Protein AF-0000000084984952 (afdb_homodimer)

InterPro domains:
  IPR001792 Acylphosphatase-like domain [PF00708] (7-88)
  IPR001792 Acylphosphatase-like domain [PS51160] (5-91)
  IPR017968 Acylphosphatase, conserved site [PS00150] (10-20)
  IPR017968 Acylphosphatase, conserved site [PS00151] (34-50)
  IPR020456 Acylphosphatase [PR00112] (5-20)
  IPR020456 Acylphosphatase [PR00112] (26-51)
  IPR020456 Acylphosphatase [PTHR47268] (5-87)
  IPR036046 Acylphosphatase-like domain superfamily [SSF54975] (3-90)

Foldseek 3Di:
DDKWKKKKKWDDLQPPQCNQVQLQVLCVVLVKAWEKEDDPVRIIIIMIMDDPVSVVSSVVSSCVDDPRDHTDDMDIDTDDDDDDRHYYYDD/DDKWKKKKKWDDLQPPQCNQVQLQVLCVVLVKAWEKEDDPVRIIIIMIMDDPVSVVSSVVSSCVDDPRDHTDDMDIDTDDDDDDRHYYYDD

Secondary structure (DSSP, 8-state):
---EEEEEEEEEE-SSSSHHHHHHHHHHHTT-EEEEEE-TTS-EEEEEEE-HHHHHHHHHHHHH--SS-EEEEEEEEEE-------EEE--/---EEEEEEEEEE-SSSSHHHHHHHHHHHTT-EEEEEE-TTS-EEEEEEE-HHHHHHHHHHHHH--SS-EEEEEEEEEE-------EEE--

Radius of gyration: 18.08 Å; Cα contacts (8 Å, |Δi|>4): 387; chains: 2; bounding box: 32×57×37 Å

pLDDT: mean 97.42, std 3.62, range [67.81, 98.94]

Organism: NCBI:txid537013

Solvent-accessible surface area (backbone atoms only — not comparable to full-atom values): 9787 Å² total; per-residue (Å²): 133,70,64,41,22,33,39,36,42,36,34,55,49,47,61,98,48,48,39,60,49,52,51,50,52,41,24,60,76,37,64,32,25,39,36,32,30,72,42,95,86,54,31,33,38,35,36,42,33,22,41,64,71,32,42,52,52,36,51,51,50,57,54,65,43,52,100,63,29,44,54,72,45,77,48,73,43,84,45,79,64,74,94,75,87,51,61,42,80,50,125,133,69,64,42,22,33,39,36,42,37,33,54,47,47,60,98,48,48,40,62,49,52,51,49,52,40,24,61,76,36,63,32,26,39,35,34,29,72,42,96,85,52,31,34,38,34,37,41,34,21,42,64,70,31,43,52,52,36,51,51,48,56,54,67,43,52,100,64,30,44,53,72,44,74,48,73,42,85,46,78,64,76,92,75,88,52,60,42,80,50,122

Sequence (182 aa):
MRLIRYSLRVTGRVQGVGFRWFAQQAASLYSVTGWVRNLGDGSVGLEVQGKPAQLDAFLKAIWQGSRFIQVDTLDREPLDPIEEREFRVLDMRLIRYSLRVTGRVQGVGFRWFAQQAASLYSVTGWVRNLGDGSVGLEVQGKPAQLDAFLKAIWQGSRFIQVDTLDREPLDPIEEREFRVLD

Nearest PDB structures (foldseek):
  2w4d-assembly1_B  TM=9.695E-01  e=3.570E-12  Pyrococcus horikoshii
  1v3z-assembly1_B  TM=9.694E-01  e=7.986E-12  Pyrococcus horikoshii
  3tnv-assembly1_A  TM=9.693E-01  e=5.589E-11  Pyrococcus horikoshii OT3
  4oj1-assembly1_A  TM=9.347E-01  e=5.115E-10  Saccharolobus solfataricus P2
  3trg-assembly1_A  TM=9.406E-01  e=4.183E-10  Coxiella burnetii RSA 493

Structure (mmCIF, N/CA/C/O backbone):
data_AF-0000000084984952-model_v1
#
loop_
_entity.id
_entity.type
_entity.pdbx_description
1 polymer Acylphosphatase
#
loop_
_atom_site.group_PDB
_atom_site.id
_atom_site.type_symbol
_atom_site.label_atom_id
_atom_site.label_alt_id
_atom_site.label_comp_id
_atom_site.label_asym_id
_atom_site.label_entity_id
_atom_site.label_seq_id
_atom_site.pdbx_PDB_ins_code
_atom_site.Cartn_x
_atom_site.Cartn_y
_atom_site.Cartn_z
_atom_site.occupancy
_atom_site.B_iso_or_equiv
_atom_site.auth_seq_id
_atom_site.auth_comp_id
_atom_site.auth_asym_id
_atom_site.auth_atom_id
_atom_site.pdbx_PDB_model_num
ATOM 1 N N . MET A 1 1 ? -5.855 -30.328 -0.846 1 68.06 1 MET A N 1
ATOM 2 C CA . MET A 1 1 ? -6.316 -29.578 -2.012 1 68.06 1 MET A CA 1
ATOM 3 C C . MET A 1 1 ? -5.137 -29.125 -2.867 1 68.06 1 MET A C 1
ATOM 5 O O . MET A 1 1 ? -4.055 -28.859 -2.346 1 68.06 1 MET A O 1
ATOM 9 N N . ARG A 1 2 ? -5.211 -29.266 -4.16 1 90.12 2 ARG A N 1
ATOM 10 C CA . ARG A 1 2 ? -4.098 -29.094 -5.09 1 90.12 2 ARG A CA 1
ATOM 11 C C . ARG A 1 2 ? -3.717 -27.625 -5.227 1 90.12 2 ARG A C 1
ATOM 13 O O . ARG A 1 2 ? -4.586 -26.75 -5.34 1 90.12 2 ARG A O 1
ATOM 20 N N . LEU A 1 3 ? -2.418 -27.422 -5.031 1 96.81 3 LEU A N 1
ATOM 21 C CA . LEU A 1 3 ? -1.904 -26.062 -5.25 1 96.81 3 LEU A CA 1
ATOM 22 C C . LEU A 1 3 ? -1.665 -25.812 -6.73 1 96.81 3 LEU A C 1
ATOM 24 O O . LEU A 1 3 ? -1.333 -26.734 -7.48 1 96.81 3 LEU A O 1
ATOM 28 N N . ILE A 1 4 ? -1.956 -24.578 -7.125 1 97.94 4 ILE A N 1
ATOM 29 C CA . ILE A 1 4 ? -1.579 -24.141 -8.461 1 97.94 4 ILE A CA 1
ATOM 30 C C . ILE A 1 4 ? -0.635 -22.953 -8.367 1 97.94 4 ILE A C 1
ATOM 32 O O . ILE A 1 4 ? -0.574 -22.281 -7.34 1 97.94 4 ILE A O 1
ATOM 36 N N . ARG A 1 5 ? 0.145 -22.828 -9.469 1 98.62 5 ARG A N 1
ATOM 37 C CA . ARG A 1 5 ? 1.139 -21.766 -9.508 1 98.62 5 ARG A CA 1
ATOM 38 C C . ARG A 1 5 ? 1.149 -21.078 -10.875 1 98.62 5 ARG A C 1
ATOM 40 O O . ARG A 1 5 ? 1.053 -21.734 -11.906 1 98.62 5 ARG A O 1
ATOM 47 N N . TYR A 1 6 ? 1.27 -19.75 -10.805 1 98.88 6 TYR A N 1
ATOM 48 C CA . TYR A 1 6 ? 1.374 -18.969 -12.039 1 98.88 6 TYR A CA 1
ATOM 49 C C . TYR A 1 6 ? 2.566 -18.016 -11.984 1 98.88 6 TYR A C 1
ATOM 51 O O . TYR A 1 6 ? 2.91 -17.5 -10.922 1 98.88 6 TYR A O 1
ATOM 59 N N . SER A 1 7 ? 3.164 -17.859 -13.094 1 98.94 7 SER A N 1
ATOM 60 C CA . SER A 1 7 ? 3.941 -16.656 -13.375 1 98.94 7 SER A CA 1
ATOM 61 C C . SER A 1 7 ? 3.074 -15.578 -14.016 1 98.94 7 SER A C 1
ATOM 63 O O . SER A 1 7 ? 2.307 -15.859 -14.945 1 98.94 7 SER A O 1
ATOM 65 N N . LEU A 1 8 ? 3.199 -14.414 -13.492 1 98.88 8 LEU A N 1
ATOM 66 C CA . LEU A 1 8 ? 2.373 -13.32 -13.992 1 98.88 8 LEU A CA 1
ATOM 67 C C . LEU A 1 8 ? 3.236 -12.156 -14.469 1 98.88 8 LEU A C 1
ATOM 69 O O . LEU A 1 8 ? 4.285 -11.875 -13.883 1 98.88 8 LEU A O 1
ATOM 73 N N . ARG A 1 9 ? 2.766 -11.484 -15.43 1 98.88 9 ARG A N 1
ATOM 74 C CA . ARG A 1 9 ? 3.242 -10.164 -15.844 1 98.88 9 ARG A CA 1
ATOM 75 C C . ARG A 1 9 ? 2.096 -9.164 -15.914 1 98.88 9 ARG A C 1
ATOM 77 O O . ARG A 1 9 ? 1.113 -9.383 -16.625 1 98.88 9 ARG A O 1
ATOM 84 N N . VAL A 1 10 ? 2.264 -8.141 -15.203 1 98.94 10 VAL A N 1
ATOM 85 C CA . VAL A 1 10 ? 1.201 -7.145 -15.078 1 98.94 10 VAL A CA 1
ATOM 86 C C . VAL A 1 10 ? 1.671 -5.809 -15.648 1 98.94 10 VAL A C 1
ATOM 88 O O . VAL A 1 10 ? 2.781 -5.359 -15.359 1 98.94 10 VAL A O 1
ATOM 91 N N . THR A 1 11 ? 0.838 -5.176 -16.484 1 98.88 11 THR A N 1
ATOM 92 C CA . THR A 1 11 ? 1.149 -3.863 -17.047 1 98.88 11 THR A CA 1
ATOM 93 C C . THR A 1 11 ? 0.034 -2.869 -16.734 1 98.88 11 THR A C 1
ATOM 95 O O . THR A 1 11 ? -1.071 -3.264 -16.359 1 98.88 11 THR A O 1
ATOM 98 N N . GLY A 1 12 ? 0.316 -1.557 -16.953 1 98.81 12 GLY A N 1
ATOM 99 C CA . GLY A 1 12 ? -0.562 -0.448 -16.609 1 98.81 12 GLY A CA 1
ATOM 100 C C . GLY A 1 12 ? 0.103 0.591 -15.734 1 98.81 12 GLY A C 1
ATOM 101 O O . GLY A 1 12 ? 1.301 0.85 -15.867 1 98.81 12 GLY A O 1
ATOM 102 N N . ARG A 1 13 ? -0.64 1.295 -14.93 1 98.44 13 ARG A N 1
ATOM 103 C CA . ARG A 1 13 ? -0.106 2.102 -13.836 1 98.44 13 ARG A CA 1
ATOM 104 C C . ARG A 1 13 ? 0.181 1.242 -12.609 1 98.44 13 ARG A C 1
ATOM 106 O O . ARG A 1 13 ? -0.659 1.13 -11.719 1 98.44 13 ARG A O 1
ATOM 113 N N . VAL A 1 14 ? 1.415 0.629 -12.656 1 98.62 14 VAL A N 1
ATOM 114 C CA . VAL A 1 14 ? 1.65 -0.429 -11.68 1 98.62 14 VAL A CA 1
ATOM 115 C C . VAL A 1 14 ? 3.006 -0.22 -11 1 98.62 14 VAL A C 1
ATOM 117 O O . VAL A 1 14 ? 3.393 -0.989 -10.117 1 98.62 14 VAL A O 1
ATOM 120 N N . GLN A 1 15 ? 3.818 0.689 -11.391 1 96.88 15 GLN A N 1
ATOM 121 C CA . GLN A 1 15 ? 5.027 1.069 -10.664 1 96.88 15 GLN A CA 1
ATOM 122 C C . GLN A 1 15 ? 4.906 2.482 -10.102 1 96.88 15 GLN A C 1
ATOM 124 O O . GLN A 1 15 ? 4.219 3.33 -10.68 1 96.88 15 GLN A O 1
ATOM 129 N N . GLY A 1 16 ? 5.605 2.684 -8.961 1 92.62 16 GLY A N 1
ATOM 130 C CA . GLY A 1 16 ? 5.559 3.998 -8.344 1 92.62 16 GLY A CA 1
ATOM 131 C C . GLY A 1 16 ? 4.219 4.312 -7.707 1 92.62 16 GLY A C 1
ATOM 132 O O . GLY A 1 16 ? 3.92 5.473 -7.414 1 92.62 16 GLY A O 1
ATOM 133 N N . VAL A 1 17 ? 3.393 3.238 -7.535 1 94.44 17 VAL A N 1
ATOM 134 C CA . VAL A 1 17 ? 2.041 3.498 -7.051 1 94.44 17 VAL A CA 1
ATOM 135 C C . VAL A 1 17 ? 1.699 2.523 -5.9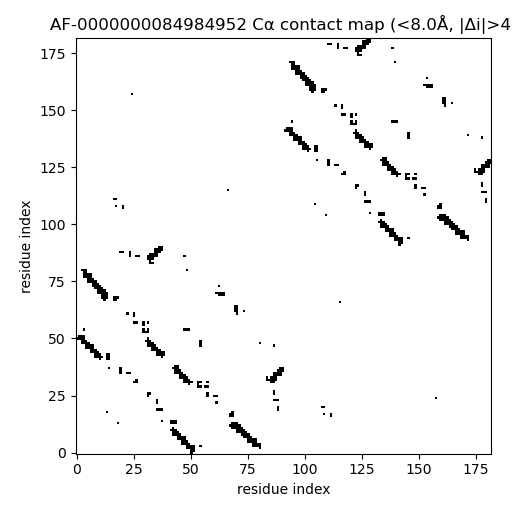26 1 94.44 17 VAL A C 1
ATOM 137 O O . VAL A 1 17 ? 0.525 2.311 -5.613 1 94.44 17 VAL A O 1
ATOM 140 N N . GLY A 1 18 ? 2.682 1.83 -5.352 1 95.06 18 GLY A N 1
ATOM 141 C CA . GLY A 1 18 ? 2.467 0.969 -4.199 1 95.06 18 GLY A CA 1
ATOM 142 C C . GLY A 1 18 ? 1.976 -0.417 -4.574 1 95.06 18 GLY A C 1
ATOM 143 O O . GLY A 1 18 ? 1.418 -1.131 -3.738 1 95.06 18 GLY A O 1
ATOM 144 N N . PHE A 1 19 ? 2.172 -0.884 -5.863 1 97.88 19 PHE A N 1
ATOM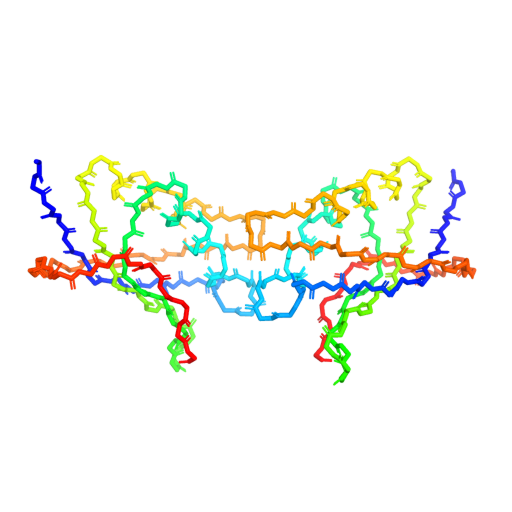 145 C CA . PHE A 1 19 ? 1.628 -2.145 -6.352 1 97.88 19 PHE A CA 1
ATOM 146 C C . PHE A 1 19 ? 2.18 -3.32 -5.555 1 97.88 19 PHE A C 1
ATOM 148 O O . PHE A 1 19 ? 1.444 -4.25 -5.223 1 97.88 19 PHE A O 1
ATOM 155 N N . ARG A 1 20 ? 3.461 -3.289 -5.289 1 97.94 20 ARG A N 1
ATOM 156 C CA . ARG A 1 20 ? 4.062 -4.438 -4.621 1 97.94 20 ARG A CA 1
ATOM 157 C C . ARG A 1 20 ? 3.461 -4.641 -3.232 1 97.94 20 ARG A C 1
ATOM 159 O O . ARG A 1 20 ? 3.238 -5.773 -2.805 1 97.94 20 ARG A O 1
ATOM 166 N N . TRP A 1 21 ? 3.172 -3.617 -2.566 1 96.12 21 TRP A N 1
ATOM 167 C CA . TRP A 1 21 ? 2.547 -3.725 -1.253 1 96.12 21 TRP A CA 1
ATOM 168 C C . TRP A 1 21 ? 1.072 -4.098 -1.381 1 96.12 21 TRP A C 1
ATOM 170 O O . TRP A 1 21 ? 0.549 -4.871 -0.578 1 96.12 21 TRP A O 1
ATOM 180 N N . PHE A 1 22 ? 0.463 -3.537 -2.395 1 96.69 22 PHE A N 1
ATOM 181 C CA . PHE A 1 22 ? -0.908 -3.928 -2.701 1 96.69 22 PHE A CA 1
ATOM 182 C C . PHE A 1 22 ? -1.001 -5.43 -2.939 1 96.69 22 PHE A C 1
ATOM 184 O O . PHE A 1 22 ? -1.883 -6.098 -2.395 1 96.69 22 PHE A O 1
ATOM 191 N N . ALA A 1 23 ? -0.076 -5.961 -3.707 1 98.62 23 ALA A N 1
ATOM 192 C CA . ALA A 1 23 ? -0.026 -7.391 -3.998 1 98.62 23 ALA A CA 1
ATOM 193 C C . ALA A 1 23 ? 0.25 -8.195 -2.732 1 98.62 23 ALA A C 1
ATOM 195 O O . ALA A 1 23 ? -0.335 -9.266 -2.527 1 98.62 23 ALA A O 1
ATOM 196 N N . GLN A 1 24 ? 1.126 -7.703 -1.934 1 97.81 24 GLN A N 1
ATOM 197 C CA . GLN A 1 24 ? 1.443 -8.391 -0.688 1 97.81 24 GLN A CA 1
ATOM 198 C C . GLN A 1 24 ? 0.226 -8.453 0.231 1 97.81 24 GLN A C 1
ATOM 200 O O . GLN A 1 24 ? -0.039 -9.492 0.847 1 97.81 24 GLN A O 1
ATOM 205 N N . GLN A 1 25 ? -0.454 -7.379 0.341 1 95.81 25 GLN A N 1
ATOM 206 C CA . GLN A 1 25 ? -1.665 -7.363 1.155 1 95.81 25 GLN A CA 1
ATOM 207 C C . GLN A 1 25 ? -2.691 -8.367 0.632 1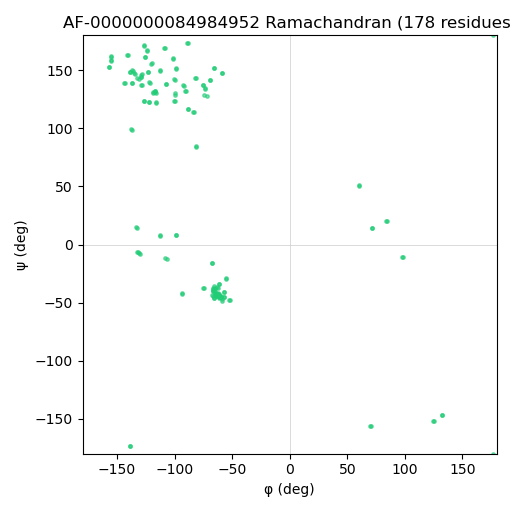 95.81 25 GLN A C 1
ATOM 209 O O . GLN A 1 25 ? -3.287 -9.117 1.408 1 95.81 25 GLN A O 1
ATOM 214 N N . ALA A 1 26 ? -2.891 -8.398 -0.653 1 97.94 26 ALA A N 1
ATOM 215 C CA . ALA A 1 26 ? -3.812 -9.352 -1.263 1 97.94 26 ALA A CA 1
ATOM 216 C C . ALA A 1 26 ? -3.365 -10.789 -1.007 1 97.94 26 ALA A C 1
ATOM 218 O O . ALA A 1 26 ? -4.188 -11.656 -0.706 1 97.94 26 ALA A O 1
ATOM 219 N N . ALA A 1 27 ? -2.088 -10.992 -1.198 1 98.69 27 ALA A N 1
ATOM 220 C CA . ALA A 1 27 ? -1.547 -12.328 -0.963 1 98.69 27 ALA A CA 1
ATOM 221 C C . ALA A 1 27 ? -1.835 -12.797 0.461 1 98.69 27 ALA A C 1
ATOM 223 O O . ALA A 1 27 ? -2.162 -13.969 0.685 1 98.69 27 ALA A O 1
ATOM 224 N N . SER A 1 28 ? -1.69 -11.891 1.34 1 97.69 28 SER A N 1
ATOM 225 C CA . SER A 1 28 ? -1.979 -12.211 2.734 1 97.69 28 SER A CA 1
ATOM 226 C C . SER A 1 28 ? -3.461 -12.508 2.938 1 97.69 28 SER A C 1
ATOM 228 O O . SER A 1 28 ? -3.818 -13.492 3.594 1 97.69 28 SER A O 1
ATOM 230 N N . LEU A 1 29 ? -4.277 -11.727 2.414 1 97.06 29 LEU A N 1
ATOM 231 C CA . LEU A 1 29 ? -5.723 -11.852 2.568 1 97.06 29 LEU A CA 1
ATOM 232 C C . LEU A 1 29 ? -6.215 -13.18 2.006 1 97.06 29 LEU A C 1
ATOM 234 O O . LEU A 1 29 ? -7.105 -13.812 2.578 1 97.06 29 LEU A O 1
ATOM 238 N N . TYR A 1 30 ? -5.57 -13.633 0.967 1 98.19 30 TYR A N 1
ATOM 239 C CA . TYR A 1 30 ? -6.113 -14.789 0.259 1 98.19 30 TYR A CA 1
ATOM 240 C C . TYR A 1 30 ? -5.211 -16 0.428 1 98.19 30 TYR A C 1
ATOM 242 O O . TYR A 1 30 ? -5.383 -17.016 -0.264 1 98.19 30 TYR A O 1
ATOM 250 N N . SER A 1 31 ? -4.234 -15.898 1.264 1 98 31 SER A N 1
ATOM 251 C CA . SER A 1 31 ? -3.342 -17 1.596 1 98 31 SER A CA 1
ATOM 252 C C . SER A 1 31 ? -2.615 -17.516 0.359 1 98 31 SER A C 1
ATOM 254 O O . SER A 1 31 ? -2.578 -18.734 0.112 1 98 31 SER A O 1
ATOM 256 N N . VAL A 1 32 ? -2.035 -16.641 -0.357 1 98.62 32 VAL A N 1
ATOM 257 C CA . VAL A 1 32 ? -1.248 -16.906 -1.556 1 98.62 32 VAL A CA 1
ATOM 258 C C . VAL A 1 32 ? 0.236 -16.703 -1.255 1 98.62 32 VAL A C 1
ATOM 260 O O . VAL A 1 32 ? 0.613 -15.758 -0.56 1 98.62 32 VAL A O 1
ATOM 263 N N . THR A 1 33 ? 1.075 -17.625 -1.773 1 98.88 33 THR A N 1
ATOM 264 C CA . THR A 1 33 ? 2.52 -17.516 -1.613 1 98.88 33 THR A CA 1
ATOM 265 C C . THR A 1 33 ? 3.184 -17.141 -2.939 1 98.88 33 THR A C 1
ATOM 267 O O . THR A 1 33 ? 2.533 -17.156 -3.986 1 98.88 33 THR A O 1
ATOM 270 N N . GLY A 1 34 ? 4.441 -16.781 -2.953 1 98.88 34 GLY A N 1
ATOM 271 C CA . GLY A 1 34 ? 5.164 -16.391 -4.152 1 98.88 34 GLY A CA 1
ATOM 272 C C . GLY A 1 34 ? 5.945 -15.102 -3.977 1 98.88 34 GLY A C 1
ATOM 273 O O . GLY A 1 34 ? 6.531 -14.867 -2.916 1 98.88 34 GLY A O 1
ATOM 274 N N . TRP A 1 35 ? 6.07 -14.312 -4.996 1 98.88 35 TRP A N 1
ATOM 275 C CA . TRP A 1 35 ? 6.812 -13.062 -4.891 1 98.88 35 TRP A CA 1
ATOM 276 C C . TRP A 1 35 ? 6.34 -12.062 -5.938 1 98.88 35 TRP A C 1
ATOM 278 O O . TRP A 1 35 ? 5.664 -12.43 -6.902 1 98.88 35 TRP A O 1
ATOM 288 N N . VAL A 1 36 ? 6.605 -10.828 -5.68 1 98.88 36 VAL A N 1
ATOM 289 C CA . VAL A 1 36 ? 6.332 -9.719 -6.594 1 98.88 36 VAL A CA 1
ATOM 290 C C . VAL A 1 36 ? 7.586 -8.867 -6.758 1 98.88 36 VAL A C 1
ATOM 292 O O . VAL A 1 36 ? 8.344 -8.672 -5.801 1 98.88 36 VAL A O 1
ATOM 295 N N . ARG A 1 37 ? 7.789 -8.305 -7.941 1 98.62 37 ARG A N 1
ATOM 296 C CA . ARG A 1 37 ? 8.914 -7.406 -8.172 1 98.62 37 ARG A CA 1
ATOM 297 C C . ARG A 1 37 ? 8.648 -6.484 -9.352 1 98.62 37 ARG A C 1
ATOM 299 O O . ARG A 1 37 ? 7.906 -6.844 -10.273 1 98.62 37 ARG A O 1
ATOM 306 N N . ASN A 1 38 ? 9.289 -5.281 -9.32 1 98.25 38 ASN A N 1
ATOM 307 C CA . ASN A 1 38 ? 9.297 -4.41 -10.492 1 98.25 38 ASN A CA 1
ATOM 308 C C . ASN A 1 38 ? 10.258 -4.93 -11.57 1 98.25 38 ASN A C 1
ATOM 310 O O . ASN A 1 38 ? 11.359 -5.387 -11.258 1 98.25 38 ASN A O 1
ATOM 314 N N . LEU A 1 39 ? 9.758 -4.852 -12.781 1 98.12 39 LEU A N 1
ATOM 315 C CA . LEU A 1 39 ? 10.625 -5.211 -13.891 1 98.12 39 LEU A CA 1
ATOM 316 C C . LEU A 1 39 ? 11.164 -3.963 -14.586 1 98.12 39 LEU A C 1
ATOM 318 O O . LEU A 1 39 ? 10.586 -2.883 -14.469 1 98.12 39 LEU A O 1
ATOM 322 N N . GLY A 1 40 ? 12.18 -4.07 -15.297 1 97 40 GLY A N 1
ATOM 323 C CA . GLY A 1 40 ? 12.883 -2.949 -15.898 1 97 40 GLY A CA 1
ATOM 324 C C . GLY A 1 40 ? 12.086 -2.246 -16.969 1 97 40 GLY A C 1
ATOM 325 O O . GLY A 1 40 ? 12.375 -1.099 -17.328 1 97 40 GLY A O 1
ATOM 326 N N . ASP A 1 41 ? 11.062 -2.865 -17.453 1 97.81 41 ASP A N 1
ATOM 327 C CA . ASP A 1 41 ? 10.312 -2.316 -18.578 1 97.81 41 ASP A CA 1
ATOM 328 C C . ASP A 1 41 ? 9.055 -1.588 -18.094 1 97.81 41 ASP A C 1
ATOM 330 O O . ASP A 1 41 ? 8.172 -1.275 -18.891 1 97.81 41 ASP A O 1
ATOM 334 N N . GLY A 1 42 ? 8.875 -1.401 -16.812 1 98.06 42 GLY A N 1
ATOM 335 C CA . GLY A 1 42 ? 7.734 -0.685 -16.281 1 98.06 42 GLY A CA 1
ATOM 336 C C . GLY A 1 42 ? 6.621 -1.604 -15.805 1 98.06 42 GLY A C 1
ATOM 337 O O . GLY A 1 42 ? 5.66 -1.153 -15.18 1 98.06 42 GLY A O 1
ATOM 338 N N . SER A 1 43 ? 6.777 -2.855 -16.141 1 98.69 43 SER A N 1
ATOM 339 C CA . SER A 1 43 ? 5.789 -3.828 -15.688 1 98.69 43 SER A CA 1
ATOM 340 C C . SER A 1 43 ? 6.16 -4.402 -14.32 1 98.69 43 SER A C 1
ATOM 342 O O . SER A 1 43 ? 7.195 -4.043 -13.758 1 98.69 43 SER A O 1
ATOM 344 N N . VAL A 1 44 ? 5.262 -5.188 -13.781 1 98.88 44 VAL A N 1
ATOM 345 C CA . VAL A 1 44 ? 5.484 -5.895 -12.523 1 98.88 44 VAL A CA 1
ATOM 346 C C . VAL A 1 44 ? 5.398 -7.398 -12.758 1 98.88 44 VAL A C 1
ATOM 348 O O . VAL A 1 44 ? 4.523 -7.875 -13.484 1 98.88 44 VAL A O 1
ATOM 351 N N . GLY A 1 45 ? 6.375 -8.109 -12.266 1 98.94 45 GLY A N 1
ATOM 352 C CA . GLY A 1 45 ? 6.367 -9.562 -12.305 1 98.94 45 GLY A CA 1
ATOM 353 C C . GLY A 1 45 ? 5.961 -10.195 -10.984 1 98.94 45 GLY A C 1
ATOM 354 O O . GLY A 1 45 ? 6.332 -9.695 -9.914 1 98.94 45 GLY A O 1
ATOM 355 N N . LEU A 1 46 ? 5.215 -11.289 -11.102 1 98.94 46 LEU A N 1
ATOM 356 C CA . LEU A 1 46 ? 4.855 -12.07 -9.922 1 98.94 46 LEU A CA 1
ATOM 357 C C . LEU A 1 46 ? 5 -13.562 -10.195 1 98.94 46 LEU A C 1
ATOM 359 O O . LEU A 1 46 ? 4.824 -14.016 -11.328 1 98.94 46 LEU A O 1
ATOM 363 N N . GLU A 1 47 ? 5.297 -14.312 -9.219 1 98.94 47 GLU A N 1
ATOM 364 C CA . GLU A 1 47 ? 4.938 -15.727 -9.094 1 98.94 47 GLU A CA 1
ATOM 365 C C . GLU A 1 47 ? 4.031 -15.961 -7.891 1 98.94 47 GLU A C 1
ATOM 367 O O . GLU A 1 47 ? 4.316 -15.484 -6.789 1 98.94 47 GLU A O 1
ATOM 372 N N . VAL A 1 48 ? 2.953 -16.688 -8.18 1 98.94 48 VAL A N 1
ATOM 373 C CA . VAL A 1 48 ? 1.964 -16.844 -7.117 1 98.94 48 VAL A CA 1
ATOM 374 C C . VAL A 1 48 ? 1.509 -18.312 -7.051 1 98.94 48 VAL A C 1
ATOM 376 O O . VAL A 1 48 ? 1.408 -18.984 -8.078 1 98.94 48 VAL A O 1
ATOM 379 N N . GLN A 1 49 ? 1.216 -18.719 -5.883 1 98.94 49 GLN A N 1
ATOM 380 C CA . GLN A 1 49 ? 0.827 -20.094 -5.617 1 98.94 49 GLN A CA 1
ATOM 381 C C . GLN A 1 49 ? -0.245 -20.172 -4.535 1 98.94 49 GLN A C 1
ATOM 383 O O . GLN A 1 49 ? -0.179 -19.453 -3.541 1 98.94 49 GLN A O 1
ATOM 388 N N . GLY A 1 50 ? -1.248 -21.047 -4.707 1 98.56 50 GLY A N 1
ATOM 389 C CA . GLY A 1 50 ? -2.311 -21.25 -3.736 1 98.56 50 GLY A CA 1
ATOM 390 C C . GLY A 1 50 ? -3.369 -22.234 -4.215 1 98.56 50 GLY A C 1
ATOM 391 O O . GLY A 1 50 ? -3.234 -22.828 -5.285 1 98.56 50 GLY A O 1
ATOM 392 N N . LYS A 1 51 ? -4.309 -22.422 -3.369 1 98.25 51 LYS A N 1
ATOM 393 C CA . LYS A 1 51 ? -5.469 -23.188 -3.797 1 98.25 51 LYS A CA 1
ATOM 394 C C . LYS A 1 51 ? -6.242 -22.453 -4.891 1 98.25 51 LYS A C 1
ATOM 396 O O . LYS A 1 51 ? -6.219 -21.234 -4.961 1 98.25 51 LYS A O 1
ATOM 401 N N . PRO A 1 52 ? -6.902 -23.156 -5.723 1 97.81 52 PRO A N 1
ATOM 402 C CA . PRO A 1 52 ? -7.559 -22.547 -6.883 1 97.81 52 PRO A CA 1
ATOM 403 C C . PRO A 1 52 ? -8.461 -21.375 -6.508 1 97.81 52 PRO A C 1
ATOM 405 O O . PRO A 1 52 ? -8.367 -20.297 -7.105 1 97.81 52 PRO A O 1
ATOM 408 N N . ALA A 1 53 ? -9.281 -21.5 -5.559 1 98 53 ALA A N 1
ATOM 409 C CA . ALA A 1 53 ? -10.219 -20.453 -5.176 1 98 53 ALA A CA 1
ATOM 410 C C . ALA A 1 53 ? -9.484 -19.234 -4.621 1 98 53 ALA A C 1
ATOM 412 O O . ALA A 1 53 ? -9.891 -18.094 -4.863 1 98 53 ALA A O 1
ATOM 413 N N . GLN A 1 54 ? -8.453 -19.5 -3.861 1 98.12 54 GLN A N 1
ATOM 414 C CA . GLN A 1 54 ? -7.652 -18.438 -3.268 1 98.12 54 GLN A CA 1
ATOM 415 C C . GLN A 1 54 ? -6.906 -17.641 -4.34 1 98.12 54 GLN A C 1
ATOM 417 O O . GLN A 1 54 ? -6.867 -16.406 -4.297 1 98.12 54 GLN A O 1
ATOM 422 N N . LEU A 1 55 ? -6.348 -18.375 -5.242 1 98.25 55 LEU A N 1
ATOM 423 C CA . LEU A 1 55 ? -5.613 -17.734 -6.32 1 98.25 55 LEU A CA 1
ATOM 424 C C . LEU A 1 55 ? -6.555 -16.938 -7.215 1 98.25 55 LEU A C 1
ATOM 426 O O . LEU A 1 55 ? -6.203 -15.844 -7.676 1 98.25 55 LEU A O 1
ATOM 430 N N . ASP A 1 56 ? -7.699 -17.5 -7.461 1 98.06 56 ASP A N 1
ATOM 431 C CA . ASP A 1 56 ? -8.688 -16.766 -8.25 1 98.06 56 ASP A CA 1
ATOM 432 C C . ASP A 1 56 ? -9.07 -15.453 -7.578 1 98.06 56 ASP A C 1
ATOM 434 O O . ASP A 1 56 ? -9.172 -14.422 -8.242 1 98.06 56 ASP A O 1
ATOM 438 N N . ALA A 1 57 ? -9.297 -15.477 -6.336 1 98.75 57 ALA A N 1
ATOM 439 C CA . ALA A 1 57 ? -9.641 -14.266 -5.586 1 98.75 57 ALA A CA 1
ATOM 440 C C . ALA A 1 57 ? -8.492 -13.258 -5.625 1 98.75 57 ALA A C 1
ATOM 442 O O . ALA A 1 57 ? -8.719 -12.055 -5.789 1 98.75 57 ALA A O 1
ATOM 443 N N . PHE A 1 58 ? -7.266 -13.773 -5.465 1 98.88 58 PHE A N 1
ATOM 444 C CA . PHE A 1 58 ? -6.078 -12.93 -5.543 1 98.88 58 PHE A CA 1
ATOM 445 C C . PHE A 1 58 ? -5.996 -12.242 -6.898 1 98.88 58 PHE A C 1
ATOM 447 O O . PHE A 1 58 ? -5.809 -11.023 -6.969 1 98.88 58 PHE A O 1
ATOM 454 N N . LEU A 1 59 ? -6.188 -12.984 -7.941 1 98.81 59 LEU A N 1
ATOM 455 C CA . LEU A 1 59 ? -6.059 -12.461 -9.297 1 98.81 59 LEU A CA 1
ATOM 456 C C . LEU A 1 59 ? -7.148 -11.43 -9.586 1 98.81 59 LEU A C 1
ATOM 458 O O . LEU A 1 59 ? -6.898 -10.438 -10.266 1 98.81 59 LEU A O 1
ATOM 462 N N . LYS A 1 60 ? -8.32 -11.68 -9.086 1 98.81 60 LYS A N 1
ATOM 463 C CA . LYS A 1 60 ? -9.406 -10.719 -9.242 1 98.81 60 LYS A CA 1
ATOM 464 C C . LYS A 1 60 ? -9.086 -9.398 -8.547 1 98.81 60 LYS A C 1
ATOM 466 O O . LYS A 1 60 ? -9.328 -8.32 -9.102 1 98.81 60 LYS A O 1
ATOM 471 N N . ALA A 1 61 ? -8.562 -9.492 -7.367 1 98.69 61 ALA A N 1
ATOM 472 C CA . ALA A 1 61 ? -8.18 -8.297 -6.621 1 98.69 61 ALA A CA 1
ATOM 473 C C . ALA A 1 61 ? -7.105 -7.504 -7.363 1 98.69 61 ALA A C 1
ATOM 475 O O . ALA A 1 61 ? -7.188 -6.277 -7.469 1 98.69 61 ALA A O 1
ATOM 476 N N . ILE A 1 62 ? -6.094 -8.227 -7.879 1 98.88 62 ILE A N 1
ATOM 477 C CA . ILE A 1 62 ? -5.004 -7.59 -8.609 1 98.88 62 ILE A CA 1
ATOM 478 C C . ILE A 1 62 ? -5.555 -6.902 -9.859 1 98.88 62 ILE A C 1
ATOM 480 O O . ILE A 1 62 ? -5.184 -5.766 -10.164 1 98.88 62 ILE A O 1
ATOM 484 N N . TRP A 1 63 ? -6.453 -7.551 -10.531 1 98.81 63 TRP A N 1
ATOM 485 C CA . TRP A 1 63 ? -7.043 -7 -11.75 1 98.81 63 TRP A CA 1
ATOM 486 C C . TRP A 1 63 ? -7.852 -5.746 -11.438 1 98.81 63 TRP A C 1
ATOM 488 O O . TRP A 1 63 ? -7.785 -4.762 -12.18 1 98.81 63 TRP A O 1
ATOM 498 N N . GLN A 1 64 ? -8.578 -5.785 -10.406 1 98.31 64 GLN A N 1
ATOM 499 C CA . GLN A 1 64 ? -9.414 -4.652 -10.031 1 98.31 64 GLN A CA 1
ATOM 500 C C . GLN A 1 64 ? -8.57 -3.441 -9.648 1 98.31 64 GLN A C 1
ATOM 502 O O . GLN A 1 64 ? -8.961 -2.301 -9.891 1 98.31 64 GLN A O 1
ATOM 507 N N . GLY A 1 65 ? -7.434 -3.758 -9 1 97.81 65 GLY A N 1
ATOM 508 C CA . GLY A 1 65 ? -6.551 -2.676 -8.594 1 97.81 65 GLY A CA 1
ATOM 509 C C . GLY A 1 65 ? -7.121 -1.827 -7.473 1 97.81 65 GLY A C 1
ATOM 510 O O . GLY A 1 65 ? -7.836 -2.334 -6.605 1 97.81 65 GLY A O 1
ATOM 511 N N . SER A 1 66 ? -6.637 -0.571 -7.387 1 95.06 66 SER A N 1
ATOM 512 C CA . SER A 1 66 ? -7.074 0.435 -6.426 1 95.06 66 SER A CA 1
ATOM 513 C C . SER A 1 66 ? -7.191 1.809 -7.078 1 95.06 66 SER A C 1
ATOM 515 O O . SER A 1 66 ? -7.105 1.932 -8.297 1 95.06 66 SER A O 1
ATOM 517 N N . ARG A 1 67 ? -7.453 2.793 -6.223 1 92.69 67 ARG A N 1
ATOM 518 C CA . ARG A 1 67 ? -7.531 4.168 -6.703 1 92.69 67 ARG A CA 1
ATOM 519 C C . ARG A 1 67 ? -6.254 4.562 -7.441 1 92.69 67 ARG A C 1
ATOM 521 O O . ARG A 1 67 ? -6.301 5.324 -8.406 1 92.69 67 ARG A O 1
ATOM 528 N N . PHE A 1 68 ? -5.18 3.975 -7.07 1 94.81 68 PHE A N 1
ATOM 529 C CA . PHE A 1 68 ? -3.881 4.402 -7.578 1 94.81 68 PHE A CA 1
ATOM 530 C C . PHE A 1 68 ? -3.32 3.379 -8.555 1 94.81 68 PHE A C 1
ATOM 532 O O . PHE A 1 68 ? -2.33 3.648 -9.242 1 94.81 68 PHE A O 1
ATOM 539 N N . ILE A 1 69 ? -3.891 2.25 -8.625 1 97.62 69 ILE A N 1
ATOM 540 C CA . ILE A 1 69 ? -3.381 1.134 -9.414 1 97.62 69 ILE A CA 1
ATOM 541 C C . ILE A 1 69 ? -4.375 0.785 -10.516 1 97.62 69 ILE A C 1
ATOM 543 O O . ILE A 1 69 ? -5.543 0.499 -10.242 1 97.62 69 ILE A O 1
ATOM 547 N N . GLN A 1 70 ? -3.928 0.833 -11.727 1 98.62 70 GLN A N 1
ATOM 548 C CA . GLN A 1 70 ? -4.703 0.422 -12.898 1 98.62 70 GLN A CA 1
ATOM 549 C C . GLN A 1 70 ? -3.979 -0.67 -13.68 1 98.62 70 GLN A C 1
ATOM 551 O O . GLN A 1 70 ? -2.85 -0.474 -14.133 1 98.62 70 GLN A O 1
ATOM 556 N N . VAL A 1 71 ? -4.637 -1.811 -13.867 1 98.88 71 VAL A N 1
ATOM 557 C CA . VAL A 1 71 ? -4.062 -2.926 -14.609 1 98.88 71 VAL A CA 1
ATOM 558 C C . VAL A 1 71 ? -4.625 -2.941 -16.031 1 98.88 71 VAL A C 1
ATOM 560 O O . VAL A 1 71 ? -5.844 -2.988 -16.219 1 98.88 71 VAL A O 1
ATOM 563 N N . ASP A 1 72 ? -3.742 -2.889 -16.906 1 98.88 72 ASP A N 1
ATOM 564 C CA . ASP A 1 72 ? -4.145 -2.947 -18.297 1 98.88 72 ASP A CA 1
ATOM 565 C C . ASP A 1 72 ? -4.094 -4.379 -18.828 1 98.88 72 ASP A C 1
ATOM 567 O O . ASP A 1 72 ? -4.93 -4.777 -19.641 1 98.88 72 ASP A O 1
ATOM 571 N N . THR A 1 73 ? -3.045 -5.066 -18.453 1 98.81 73 THR A N 1
ATOM 572 C CA . THR A 1 73 ? -2.93 -6.469 -18.844 1 98.81 73 THR A CA 1
ATOM 573 C C . THR A 1 73 ? -2.406 -7.312 -17.688 1 98.81 73 THR A C 1
ATOM 575 O O . THR A 1 73 ? -1.654 -6.82 -16.844 1 98.81 73 THR A O 1
ATOM 578 N N . LEU A 1 74 ? -2.832 -8.492 -17.672 1 98.81 74 LEU A N 1
ATOM 579 C CA . LEU A 1 74 ? -2.357 -9.531 -16.766 1 98.81 74 LEU A CA 1
ATOM 580 C C . LEU A 1 74 ? -2.176 -10.852 -17.5 1 98.81 74 LEU A C 1
ATOM 582 O O . LEU A 1 74 ? -3.139 -11.594 -17.703 1 98.81 74 LEU A O 1
ATOM 586 N N . ASP A 1 75 ? -0.953 -11.109 -17.844 1 98.62 75 ASP A N 1
ATOM 587 C CA . ASP A 1 75 ? -0.615 -12.367 -18.5 1 98.62 75 ASP A CA 1
ATOM 588 C C . ASP A 1 75 ? -0.194 -13.422 -17.484 1 98.62 75 ASP A C 1
ATOM 590 O O . ASP A 1 75 ? 0.54 -13.125 -16.547 1 98.62 75 ASP A O 1
ATOM 594 N N . ARG A 1 76 ? -0.693 -14.617 -17.703 1 98.25 76 ARG A N 1
ATOM 595 C CA . ARG A 1 76 ? -0.327 -15.664 -16.75 1 98.25 76 ARG A CA 1
ATOM 596 C C . ARG A 1 76 ? 0.116 -16.922 -17.484 1 98.25 76 ARG A C 1
ATOM 598 O O . ARG A 1 76 ? -0.417 -17.266 -18.547 1 98.25 76 ARG A O 1
ATOM 605 N N . GLU A 1 77 ? 1.061 -17.594 -16.969 1 98.62 77 GLU A N 1
ATOM 606 C CA . GLU A 1 77 ? 1.544 -18.891 -17.406 1 98.62 77 GLU A CA 1
ATOM 607 C C . GLU A 1 77 ? 1.616 -19.875 -16.25 1 98.62 77 GLU A C 1
ATOM 609 O O . GLU A 1 77 ? 2.139 -19.547 -15.18 1 98.62 77 GLU A O 1
ATOM 614 N N . PRO A 1 78 ? 1.156 -21.125 -16.531 1 98.38 78 PRO A N 1
ATOM 615 C CA . PRO A 1 78 ? 1.232 -22.125 -15.453 1 98.38 78 PRO A CA 1
ATOM 616 C C . PRO A 1 78 ? 2.666 -22.531 -15.133 1 98.38 78 PRO A C 1
ATOM 618 O O . PRO A 1 78 ? 3.504 -22.625 -16.031 1 98.38 78 PRO A O 1
ATOM 621 N N . LEU A 1 79 ? 2.887 -22.703 -13.844 1 98.62 79 LEU A N 1
ATOM 622 C CA . LEU A 1 79 ? 4.113 -23.281 -13.32 1 98.62 79 LEU A CA 1
ATOM 623 C C . LEU A 1 79 ? 3.807 -24.469 -12.414 1 98.62 79 LEU A C 1
ATOM 625 O O . LEU A 1 79 ? 2.682 -24.609 -11.938 1 98.62 79 LEU A O 1
ATOM 629 N N . ASP A 1 80 ? 4.777 -25.297 -12.18 1 98.06 80 ASP A N 1
ATOM 630 C CA . ASP A 1 80 ? 4.633 -26.344 -11.172 1 98.06 80 ASP A CA 1
ATOM 631 C C . ASP A 1 80 ? 4.707 -25.75 -9.758 1 98.06 80 ASP A C 1
ATOM 633 O O . ASP A 1 80 ? 5.59 -24.953 -9.461 1 98.06 80 ASP A O 1
ATOM 637 N N . PRO A 1 81 ? 3.789 -26.203 -8.953 1 98.25 81 PRO A N 1
ATOM 638 C CA . PRO A 1 81 ? 3.889 -25.766 -7.566 1 98.25 81 PRO A CA 1
ATOM 639 C C . PRO A 1 81 ? 5.207 -26.156 -6.906 1 98.25 81 PRO A C 1
ATOM 641 O O . PRO A 1 81 ? 5.809 -27.172 -7.285 1 98.25 81 PRO A O 1
ATOM 644 N N . ILE A 1 82 ? 5.645 -25.312 -6.012 1 98.38 82 ILE A N 1
ATOM 645 C CA . ILE A 1 82 ? 6.859 -25.578 -5.25 1 98.38 82 ILE A CA 1
ATOM 646 C C . ILE A 1 82 ? 6.562 -25.469 -3.754 1 98.38 82 ILE A C 1
ATOM 648 O O . ILE A 1 82 ? 5.48 -25.031 -3.359 1 98.38 82 ILE A O 1
ATOM 652 N N . GLU A 1 83 ? 7.535 -25.875 -2.984 1 97.25 83 GLU A N 1
ATOM 653 C CA . GLU A 1 83 ? 7.414 -25.703 -1.542 1 97.25 83 GLU A CA 1
ATOM 654 C C . GLU A 1 83 ? 7.832 -24.297 -1.127 1 97.25 83 GLU A C 1
ATOM 656 O O . GLU A 1 83 ? 8.992 -23.906 -1.308 1 97.25 83 GLU A O 1
ATOM 661 N N . GLU A 1 84 ? 6.941 -23.578 -0.663 1 97.56 84 GLU A N 1
ATOM 662 C CA . GLU A 1 84 ? 7.168 -22.25 -0.114 1 97.56 84 GLU A CA 1
ATOM 663 C C . GLU A 1 84 ? 6.078 -21.875 0.884 1 97.56 84 GLU A C 1
ATOM 665 O O . GLU A 1 84 ? 5 -22.469 0.89 1 97.56 84 GLU A O 1
ATOM 670 N N . ARG A 1 85 ? 6.359 -20.891 1.686 1 96.19 85 ARG A N 1
ATOM 671 C CA . ARG A 1 85 ? 5.449 -20.672 2.807 1 96.19 85 ARG A CA 1
ATOM 672 C C . ARG A 1 85 ? 5.047 -19.203 2.898 1 96.19 85 ARG A C 1
ATOM 674 O O . ARG A 1 85 ? 4.184 -18.844 3.699 1 96.19 85 ARG A O 1
ATOM 681 N N . GLU A 1 86 ? 5.684 -18.312 2.059 1 97.75 86 GLU A N 1
ATOM 682 C CA . GLU A 1 86 ? 5.418 -16.891 2.234 1 97.75 86 GLU A CA 1
ATOM 683 C C . GLU A 1 86 ? 5.324 -16.188 0.89 1 97.75 86 GLU A C 1
ATOM 685 O O . GLU A 1 86 ? 5.637 -16.766 -0.151 1 97.75 86 GLU A O 1
ATOM 690 N N . PHE A 1 87 ? 4.777 -15.047 0.854 1 98.56 87 PHE A N 1
ATOM 691 C CA . PHE A 1 87 ? 4.836 -14.094 -0.244 1 98.56 87 PHE A CA 1
ATOM 692 C C . PHE A 1 87 ? 5.883 -13.016 0.027 1 98.56 87 PHE A C 1
ATOM 694 O O . PHE A 1 87 ? 5.895 -12.414 1.102 1 98.56 87 PHE A O 1
ATOM 701 N N . ARG A 1 88 ? 6.723 -12.789 -0.917 1 97.75 88 ARG A N 1
ATOM 702 C CA . ARG A 1 88 ? 7.828 -11.875 -0.679 1 97.75 88 ARG A CA 1
ATOM 703 C C . ARG A 1 88 ? 7.812 -10.727 -1.686 1 97.75 88 ARG A C 1
ATOM 705 O O . ARG A 1 88 ? 7.488 -10.922 -2.857 1 97.75 88 ARG A O 1
ATOM 712 N N . VAL A 1 89 ? 8.109 -9.492 -1.196 1 97.44 89 VAL A N 1
ATOM 713 C CA . VAL A 1 89 ? 8.398 -8.367 -2.072 1 97.44 89 VAL A CA 1
ATOM 714 C C . VAL A 1 89 ? 9.883 -8.328 -2.396 1 97.44 89 VAL A C 1
ATOM 716 O O . VAL A 1 89 ? 10.719 -8.156 -1.501 1 97.44 89 VAL A O 1
ATOM 719 N N . LEU A 1 90 ? 10.219 -8.492 -3.645 1 96.19 90 LEU A N 1
ATOM 720 C CA . LEU A 1 90 ? 11.617 -8.516 -4.062 1 96.19 90 LEU A CA 1
ATOM 721 C C . LEU A 1 90 ? 12.039 -7.164 -4.625 1 96.19 90 LEU A C 1
ATOM 723 O O . LEU A 1 90 ? 11.211 -6.41 -5.129 1 96.19 90 LEU A O 1
ATOM 727 N N . ASP A 1 91 ? 13.305 -6.738 -4.555 1 87.44 91 ASP A N 1
ATOM 728 C CA . ASP A 1 91 ? 13.859 -5.484 -5.059 1 87.44 91 ASP A CA 1
ATOM 729 C C . ASP A 1 91 ? 13.977 -5.508 -6.582 1 87.44 91 ASP A C 1
ATOM 731 O O . ASP A 1 91 ? 14.133 -6.574 -7.18 1 87.44 91 ASP A O 1
ATOM 735 N N . MET B 1 1 ? -15.195 25.969 6.516 1 67.81 1 MET B N 1
ATOM 736 C CA . MET B 1 1 ? -14.727 25.203 7.672 1 67.81 1 MET B CA 1
ATOM 737 C C . MET B 1 1 ? -13.211 25.297 7.801 1 67.81 1 MET B C 1
ATOM 739 O O . MET B 1 1 ? -12.5 25.391 6.797 1 67.81 1 MET B O 1
ATOM 743 N N . ARG B 1 2 ? -12.688 25.469 8.969 1 90 2 ARG B N 1
ATOM 744 C CA . ARG B 1 2 ? -11.289 25.812 9.227 1 90 2 ARG B CA 1
ATOM 745 C C . ARG B 1 2 ? -10.391 24.594 9.008 1 90 2 ARG B C 1
ATOM 747 O O . ARG B 1 2 ? -10.719 23.484 9.43 1 90 2 ARG B O 1
ATOM 754 N N . LEU B 1 3 ? -9.359 24.859 8.195 1 96.81 3 LEU B N 1
ATOM 755 C CA . LEU B 1 3 ? -8.367 23.812 7.996 1 96.81 3 LEU B CA 1
ATOM 756 C C . LEU B 1 3 ? -7.359 23.797 9.148 1 96.81 3 LEU B C 1
ATOM 758 O O . LEU B 1 3 ? -7.066 24.844 9.734 1 96.81 3 LEU B O 1
ATOM 762 N N . ILE B 1 4 ? -6.953 22.594 9.492 1 98 4 ILE B N 1
ATOM 763 C CA . ILE B 1 4 ? -5.848 22.453 10.43 1 98 4 ILE B CA 1
ATOM 764 C C . ILE B 1 4 ? -4.707 21.672 9.773 1 98 4 ILE B C 1
ATOM 766 O O . ILE B 1 4 ? -4.918 20.984 8.773 1 98 4 ILE B O 1
ATOM 770 N N . ARG B 1 5 ? -3.516 21.953 10.344 1 98.62 5 ARG B N 1
ATOM 771 C CA . ARG B 1 5 ? -2.32 21.328 9.789 1 98.62 5 ARG B CA 1
ATOM 772 C C . ARG B 1 5 ? -1.405 20.828 10.898 1 98.62 5 ARG B C 1
ATOM 774 O O . ARG B 1 5 ? -1.219 21.5 11.914 1 98.62 5 ARG B O 1
ATOM 781 N N . TYR B 1 6 ? -0.857 19.641 10.656 1 98.88 6 TYR B N 1
ATOM 782 C CA . TYR B 1 6 ? 0.101 19.062 11.594 1 98.88 6 TYR B CA 1
ATOM 783 C C . TYR B 1 6 ? 1.368 18.625 10.883 1 98.88 6 TYR B C 1
ATOM 785 O O . TYR B 1 6 ? 1.313 18.156 9.734 1 98.88 6 TYR B O 1
ATOM 793 N N . SER B 1 7 ? 2.436 18.781 11.547 1 98.94 7 SER B N 1
ATOM 794 C CA . SER B 1 7 ? 3.629 17.984 11.297 1 98.94 7 SER B CA 1
ATOM 795 C C . SER B 1 7 ? 3.637 16.719 12.172 1 98.94 7 SER B C 1
ATOM 797 O O . SER B 1 7 ? 3.373 16.797 13.375 1 98.94 7 SER B O 1
ATOM 799 N N . LEU B 1 8 ? 3.904 15.633 11.531 1 98.88 8 LEU B N 1
ATOM 800 C CA . LEU B 1 8 ? 3.881 14.367 12.258 1 98.88 8 LEU B CA 1
ATOM 801 C C . LEU B 1 8 ? 5.219 13.648 12.133 1 98.88 8 LEU B C 1
ATOM 803 O O . LEU B 1 8 ? 5.871 13.711 11.094 1 98.88 8 LEU B O 1
ATOM 807 N N . ARG B 1 9 ? 5.543 12.945 13.141 1 98.88 9 ARG B N 1
ATOM 808 C CA . ARG B 1 9 ? 6.594 11.938 13.141 1 98.88 9 ARG B CA 1
ATOM 809 C C . ARG B 1 9 ? 6.074 10.602 13.656 1 98.88 9 ARG B C 1
ATOM 811 O O . ARG B 1 9 ? 5.551 10.523 14.773 1 98.88 9 ARG B O 1
ATOM 818 N N . VAL B 1 10 ? 6.238 9.641 12.852 1 98.94 10 VAL B N 1
ATOM 819 C CA . VAL B 1 10 ? 5.688 8.32 13.156 1 98.94 10 VAL B CA 1
ATOM 820 C C . VAL B 1 10 ? 6.82 7.305 13.297 1 98.94 10 VAL B C 1
ATOM 822 O O . VAL B 1 10 ? 7.723 7.262 12.461 1 98.94 10 VAL B O 1
ATOM 825 N N . THR B 1 11 ? 6.789 6.504 14.367 1 98.88 11 THR B N 1
ATOM 826 C CA . THR B 1 11 ? 7.777 5.449 14.57 1 98.88 11 THR B CA 1
ATOM 827 C C . THR B 1 11 ? 7.094 4.094 14.742 1 98.88 11 THR B C 1
ATOM 829 O O . THR B 1 11 ? 5.887 4.027 14.984 1 98.88 11 THR B O 1
ATOM 832 N N . GLY B 1 12 ? 7.902 3 14.672 1 98.81 12 GLY B N 1
ATOM 833 C CA . GLY B 1 12 ? 7.438 1.621 14.688 1 98.81 12 GLY B CA 1
ATOM 834 C C . GLY B 1 12 ? 7.914 0.814 13.492 1 98.81 12 GLY B C 1
ATOM 835 O O . GLY B 1 12 ? 9.031 1.02 13.008 1 98.81 12 GLY B O 1
ATOM 836 N N . ARG B 1 13 ? 7.195 -0.185 13.078 1 98.44 13 ARG B N 1
ATOM 837 C CA . ARG B 1 13 ? 7.383 -0.845 11.789 1 98.44 13 ARG B CA 1
ATOM 838 C C . ARG B 1 13 ? 6.707 -0.059 10.672 1 98.44 13 ARG B C 1
ATOM 840 O O . ARG B 1 13 ? 5.566 -0.345 10.305 1 98.44 13 ARG B O 1
ATOM 847 N N . VAL B 1 14 ? 7.492 0.955 10.172 1 98.62 14 VAL B N 1
ATOM 848 C CA . VAL B 1 14 ? 6.824 1.931 9.312 1 98.62 14 VAL B CA 1
ATOM 849 C C . VAL B 1 14 ? 7.656 2.168 8.055 1 98.62 14 VAL B C 1
ATOM 851 O O . VAL B 1 14 ? 7.262 2.943 7.184 1 98.62 14 VAL B O 1
ATOM 854 N N . GLN B 1 15 ? 8.812 1.658 7.914 1 96.81 15 GLN B N 1
ATOM 855 C CA . GLN B 1 15 ? 9.562 1.676 6.66 1 96.81 15 GLN B CA 1
ATOM 856 C C . GLN B 1 15 ? 9.703 0.269 6.086 1 96.81 15 GLN B C 1
ATOM 858 O O . GLN B 1 15 ? 9.734 -0.712 6.828 1 96.81 15 GLN B O 1
ATOM 863 N N . GLY B 1 16 ? 9.766 0.222 4.723 1 92.62 16 GLY B N 1
ATOM 864 C CA . GLY B 1 16 ? 9.906 -1.069 4.07 1 92.62 16 GLY B CA 1
ATOM 865 C C . GLY B 1 16 ? 8.648 -1.908 4.133 1 92.62 16 GLY B C 1
ATOM 866 O O . GLY B 1 16 ? 8.688 -3.117 3.895 1 92.62 16 GLY B O 1
ATOM 867 N N . VAL B 1 17 ? 7.535 -1.23 4.504 1 94.38 17 VAL B N 1
ATOM 868 C CA . VAL B 1 17 ? 6.32 -2.01 4.707 1 94.38 17 VAL B CA 1
ATOM 869 C C . VAL B 1 17 ? 5.152 -1.339 3.988 1 94.38 17 VAL B C 1
ATOM 871 O O . VAL B 1 17 ? 3.988 -1.604 4.301 1 94.38 17 VAL B O 1
ATOM 874 N N . GLY B 1 18 ? 5.383 -0.387 3.088 1 95 18 GLY B N 1
ATOM 875 C CA . GLY B 1 18 ? 4.344 0.222 2.271 1 95 18 GLY B CA 1
ATOM 876 C C . GLY B 1 18 ? 3.635 1.369 2.967 1 95 18 GLY B C 1
ATOM 877 O O . GLY B 1 18 ? 2.537 1.764 2.564 1 95 18 GLY B O 1
ATOM 878 N N . PHE B 1 19 ? 4.254 1.994 4.039 1 97.94 19 PHE B N 1
ATOM 879 C CA . PHE B 1 19 ? 3.607 3.016 4.855 1 97.94 19 PHE B CA 1
ATOM 880 C C . PHE B 1 19 ? 3.236 4.227 4.008 1 97.94 19 PHE B C 1
ATOM 882 O O . PHE B 1 19 ? 2.15 4.789 4.16 1 97.94 19 PHE B O 1
ATOM 889 N N . ARG B 1 20 ? 4.141 4.621 3.17 1 97.94 20 ARG B N 1
ATOM 890 C CA . ARG B 1 20 ? 3.885 5.84 2.412 1 97.94 20 ARG B CA 1
ATOM 891 C C . ARG B 1 20 ? 2.664 5.68 1.511 1 97.94 20 ARG B C 1
ATOM 893 O O . ARG B 1 20 ? 1.872 6.613 1.357 1 97.94 20 ARG B O 1
ATOM 900 N N . TRP B 1 21 ? 2.484 4.559 0.958 1 96.19 21 TRP B N 1
ATOM 901 C CA . TRP B 1 21 ? 1.312 4.309 0.127 1 96.19 21 TRP B CA 1
ATOM 902 C C . TRP B 1 21 ? 0.062 4.141 0.984 1 96.19 21 TRP B C 1
ATOM 904 O O . TRP B 1 21 ? -1.021 4.598 0.609 1 96.19 21 TRP B O 1
ATOM 914 N N . PHE B 1 22 ? 0.253 3.51 2.111 1 96.62 22 PHE B N 1
ATOM 915 C CA . PHE B 1 22 ? -0.835 3.41 3.076 1 96.62 22 PHE B CA 1
ATOM 916 C C . PHE B 1 22 ? -1.333 4.793 3.475 1 96.62 22 PHE B C 1
ATOM 918 O O . PHE B 1 22 ? -2.541 5.043 3.492 1 96.62 22 PHE B O 1
ATOM 925 N N . ALA B 1 23 ? -0.413 5.695 3.75 1 98.62 23 ALA B N 1
ATOM 926 C CA . ALA B 1 23 ? -0.743 7.07 4.121 1 98.62 23 ALA B CA 1
ATOM 927 C C . ALA B 1 23 ? -1.424 7.801 2.965 1 98.62 23 ALA B C 1
ATOM 929 O O . ALA B 1 23 ? -2.369 8.562 3.176 1 98.62 23 ALA B O 1
ATOM 930 N N . GLN B 1 24 ? -0.934 7.566 1.802 1 97.81 24 GLN B N 1
ATOM 931 C CA . GLN B 1 24 ? -1.53 8.203 0.632 1 97.81 24 GLN B CA 1
ATOM 932 C C . GLN B 1 24 ? -2.969 7.738 0.425 1 97.81 24 GLN B C 1
ATOM 934 O O . GLN B 1 24 ? -3.85 8.547 0.116 1 97.81 24 GLN B O 1
ATOM 939 N N . GLN B 1 25 ? -3.182 6.492 0.55 1 95.81 25 GLN B N 1
ATOM 940 C CA . GLN B 1 25 ? -4.535 5.965 0.423 1 95.81 25 GLN B CA 1
ATOM 941 C C . GLN B 1 25 ? -5.465 6.57 1.473 1 95.81 25 GLN B C 1
ATOM 943 O O . GLN B 1 25 ? -6.586 6.973 1.158 1 95.81 25 GLN B O 1
ATOM 948 N N . ALA B 1 26 ? -5.016 6.633 2.695 1 97.94 26 ALA B N 1
ATOM 949 C CA . ALA B 1 26 ? -5.797 7.242 3.766 1 97.94 26 ALA B CA 1
ATOM 950 C C . ALA B 1 26 ? -6.078 8.711 3.469 1 97.94 26 ALA B C 1
ATOM 952 O O . ALA B 1 26 ? -7.191 9.195 3.689 1 97.94 26 ALA B O 1
ATOM 953 N N . ALA B 1 27 ? -5.043 9.383 3.037 1 98.69 27 ALA B N 1
ATOM 954 C CA . ALA B 1 27 ? -5.207 10.797 2.703 1 98.69 27 ALA B CA 1
ATOM 955 C C . ALA B 1 27 ? -6.293 10.992 1.647 1 98.69 27 ALA B C 1
ATOM 957 O O . ALA B 1 27 ? -7.078 11.938 1.724 1 98.69 27 ALA B O 1
ATOM 958 N N . SER B 1 28 ? -6.285 10.125 0.727 1 97.69 28 SER B N 1
ATOM 959 C CA . SER B 1 28 ? -7.305 10.18 -0.316 1 97.69 28 SER B CA 1
ATOM 960 C C . SER B 1 28 ? -8.688 9.906 0.252 1 97.69 28 SER B C 1
ATOM 962 O O . SER B 1 28 ? -9.648 10.625 -0.049 1 97.69 28 SER B O 1
ATOM 964 N N . LEU B 1 29 ? -8.797 8.938 1.03 1 97.12 29 LEU B N 1
ATOM 965 C CA . LEU B 1 29 ? -10.07 8.516 1.607 1 97.12 29 LEU B CA 1
ATOM 966 C C . LEU B 1 29 ? -10.664 9.625 2.465 1 97.12 29 LEU B C 1
ATOM 968 O O . LEU B 1 29 ? -11.883 9.836 2.461 1 97.12 29 LEU B O 1
ATOM 972 N N . TYR B 1 30 ? -9.82 10.375 3.102 1 98.19 30 TYR B N 1
ATOM 973 C CA . TYR B 1 30 ? -10.328 11.32 4.09 1 98.19 30 TYR B CA 1
ATOM 974 C C . TYR B 1 30 ? -10.125 12.758 3.627 1 98.19 30 TYR B C 1
ATOM 976 O O . TYR B 1 30 ? -10.289 13.695 4.406 1 98.19 30 TYR B O 1
ATOM 984 N N . SER B 1 31 ? -9.703 12.93 2.422 1 97.94 31 SER B N 1
ATOM 985 C CA . SER B 1 31 ? -9.547 14.242 1.807 1 97.94 31 SER B CA 1
ATOM 986 C C . SER B 1 31 ? -8.562 15.102 2.582 1 97.94 31 SER B C 1
ATOM 988 O O . SER B 1 31 ? -8.844 16.266 2.895 1 97.94 31 SER B O 1
ATOM 990 N N . VAL B 1 32 ? -7.434 14.555 2.832 1 98.56 32 VAL B N 1
ATOM 991 C CA . VAL B 1 32 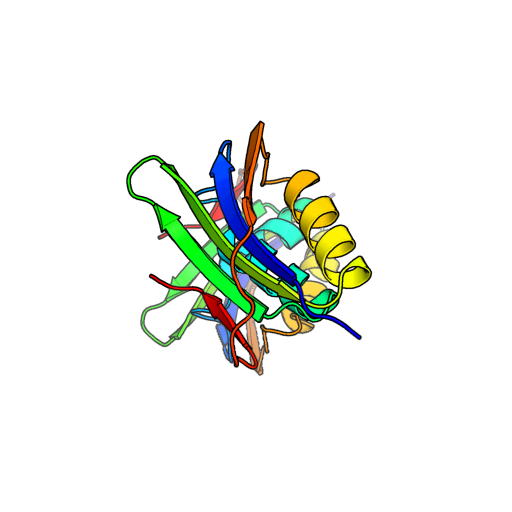? -6.324 15.203 3.523 1 98.56 32 VAL B CA 1
ATOM 992 C C . VAL B 1 32 ? -5.215 15.531 2.527 1 98.56 32 VAL B C 1
ATOM 994 O O . VAL B 1 32 ? -4.906 14.719 1.647 1 98.56 32 VAL B O 1
ATOM 997 N N . THR B 1 33 ? -4.621 16.75 2.674 1 98.88 33 THR B N 1
ATOM 998 C CA . THR B 1 33 ? -3.5 17.141 1.828 1 98.88 33 THR B CA 1
ATOM 999 C C . THR B 1 33 ? -2.201 17.172 2.629 1 98.88 33 THR B C 1
ATOM 1001 O O . THR B 1 33 ? -2.221 17.047 3.855 1 98.88 33 THR B O 1
ATOM 1004 N N . GLY B 1 34 ? -1.064 17.297 1.989 1 98.88 34 GLY B N 1
ATOM 1005 C CA . GLY B 1 34 ? 0.233 17.297 2.646 1 98.88 34 GLY B CA 1
ATOM 1006 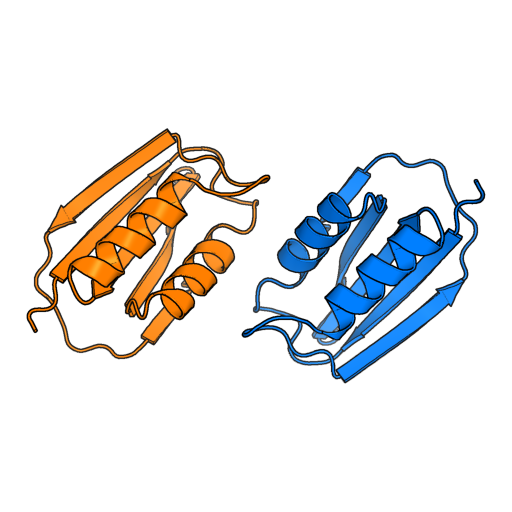C C . GLY B 1 34 ? 1.236 16.375 1.989 1 98.88 34 GLY B C 1
ATOM 1007 O O . GLY B 1 34 ? 1.276 16.266 0.762 1 98.88 34 GLY B O 1
ATOM 1008 N N . TRP B 1 35 ? 2.121 15.781 2.738 1 98.88 35 TRP B N 1
ATOM 1009 C CA . TRP B 1 35 ? 3.111 14.875 2.166 1 98.88 35 TRP B CA 1
ATOM 1010 C C . TRP B 1 35 ? 3.598 13.875 3.205 1 98.88 35 TRP B C 1
ATOM 1012 O O . TRP B 1 35 ? 3.395 14.07 4.406 1 98.88 35 TRP B O 1
ATOM 1022 N N . VAL B 1 36 ? 4.117 12.789 2.732 1 98.94 36 VAL B N 1
ATOM 1023 C CA . VAL B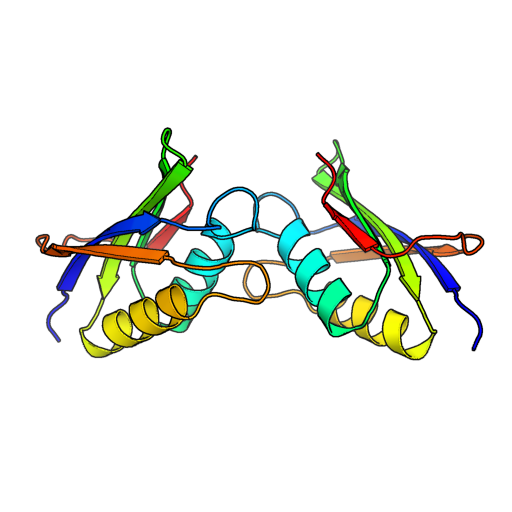 1 36 ? 4.738 11.758 3.549 1 98.94 36 VAL B CA 1
ATOM 1024 C C . VAL B 1 36 ? 6.125 11.43 3 1 98.94 36 VAL B C 1
ATOM 1026 O O . VAL B 1 36 ? 6.336 11.43 1.785 1 98.94 36 VAL B O 1
ATOM 1029 N N . ARG B 1 37 ? 7.066 11.094 3.887 1 98.62 37 ARG B N 1
ATOM 1030 C CA . ARG B 1 37 ? 8.398 10.695 3.453 1 98.62 37 ARG B CA 1
ATOM 1031 C C . ARG B 1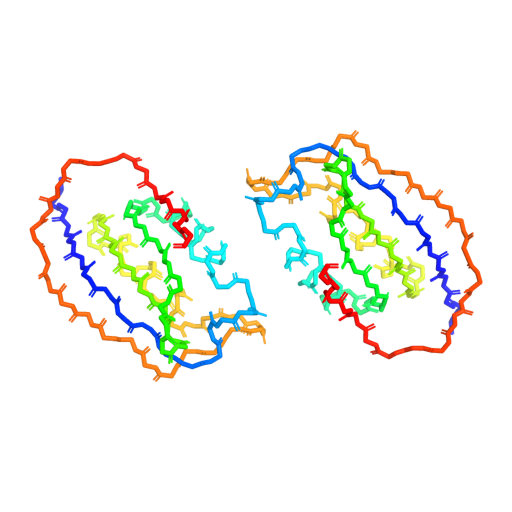 37 ? 9.086 9.852 4.52 1 98.62 37 ARG B C 1
ATOM 1033 O O . ARG B 1 37 ? 8.812 10 5.711 1 98.62 37 ARG B O 1
ATOM 1040 N N . ASN B 1 38 ? 10.016 8.961 4.055 1 98.31 38 ASN B N 1
ATOM 1041 C CA . ASN B 1 38 ? 10.906 8.273 4.988 1 98.31 38 ASN B CA 1
ATOM 1042 C C . ASN B 1 38 ? 12 9.195 5.508 1 98.31 38 ASN B C 1
ATOM 1044 O O . ASN B 1 38 ? 12.562 9.992 4.746 1 98.31 38 ASN B O 1
ATOM 1048 N N . LEU B 1 39 ? 12.219 9.062 6.801 1 98.12 39 LEU B N 1
ATOM 1049 C CA . LEU B 1 39 ? 13.328 9.812 7.383 1 98.12 39 LEU B CA 1
ATOM 1050 C C . LEU B 1 39 ? 14.539 8.914 7.605 1 98.12 39 LEU B C 1
ATOM 1052 O O . LEU B 1 39 ? 14.398 7.691 7.68 1 98.12 39 LEU B O 1
ATOM 1056 N N . GLY B 1 40 ? 15.664 9.445 7.727 1 97.06 40 GLY B N 1
ATOM 1057 C CA . GLY B 1 40 ? 16.922 8.711 7.789 1 97.06 40 GLY B CA 1
ATOM 1058 C C . GLY B 1 40 ? 17.062 7.875 9.047 1 97.06 40 GLY B C 1
ATOM 1059 O O . GLY B 1 40 ? 17.875 6.941 9.086 1 97.06 40 GLY B O 1
ATOM 1060 N N . ASP B 1 41 ? 16.25 8.133 10.031 1 97.88 41 ASP B N 1
ATOM 1061 C CA . ASP B 1 41 ? 16.391 7.457 11.32 1 97.88 41 ASP B CA 1
ATOM 1062 C C . ASP B 1 41 ? 15.414 6.285 11.438 1 97.88 41 ASP B C 1
ATOM 1064 O O . ASP B 1 41 ? 15.219 5.746 12.523 1 97.88 41 ASP B O 1
ATOM 1068 N N . GLY B 1 42 ? 14.719 5.914 10.383 1 98.12 42 GLY B N 1
ATOM 1069 C CA . GLY B 1 42 ? 13.805 4.789 10.398 1 98.12 42 GLY B CA 1
ATOM 1070 C C . GLY B 1 42 ? 12.359 5.199 10.617 1 98.12 42 GLY B C 1
ATOM 1071 O O . GLY B 1 42 ? 11.445 4.375 10.5 1 98.12 42 GLY B O 1
ATOM 1072 N N . SER B 1 43 ? 12.188 6.445 10.969 1 98.69 43 SER B N 1
ATOM 1073 C CA . SER B 1 43 ? 10.836 6.949 11.148 1 98.69 43 SER B CA 1
ATOM 1074 C C . SER B 1 43 ? 10.266 7.484 9.836 1 98.69 43 SER B C 1
ATOM 1076 O O . SER B 1 43 ? 10.938 7.469 8.805 1 98.69 43 SER B O 1
ATOM 1078 N N . VAL B 1 44 ? 8.992 7.844 9.883 1 98.88 44 VAL B N 1
ATOM 1079 C CA . VAL B 1 44 ? 8.305 8.461 8.75 1 98.88 44 VAL B CA 1
ATOM 1080 C C . VAL B 1 44 ? 7.809 9.852 9.141 1 98.88 44 VAL B C 1
ATOM 1082 O O . VAL B 1 44 ? 7.293 10.047 10.242 1 98.88 44 VAL B O 1
ATOM 1085 N N . GLY B 1 45 ? 8.102 10.82 8.32 1 98.94 45 GLY B N 1
ATOM 1086 C CA . GLY B 1 45 ? 7.594 12.172 8.492 1 98.94 45 GLY B CA 1
ATOM 1087 C C . GLY B 1 45 ? 6.406 12.484 7.602 1 98.94 45 GLY B C 1
ATOM 1088 O O . GLY B 1 45 ? 6.363 12.055 6.445 1 98.94 45 GLY B O 1
ATOM 1089 N N . LEU B 1 46 ? 5.469 13.234 8.172 1 98.94 46 LEU B N 1
ATOM 1090 C CA . LEU B 1 46 ? 4.328 13.719 7.398 1 98.94 46 LEU B CA 1
ATOM 1091 C C . LEU B 1 46 ? 4.039 15.18 7.715 1 98.94 46 LEU B C 1
ATOM 1093 O O . LEU B 1 46 ? 4.285 15.641 8.836 1 98.94 46 LEU B O 1
ATOM 1097 N N . GLU B 1 47 ? 3.543 15.914 6.793 1 98.94 47 GLU B N 1
ATOM 1098 C CA . GLU B 1 47 ? 2.691 17.078 7.004 1 98.94 47 GLU B CA 1
ATOM 1099 C C . GLU B 1 47 ? 1.3 16.859 6.414 1 98.94 47 GLU B C 1
ATOM 1101 O O . GLU B 1 47 ? 1.165 16.406 5.273 1 98.94 47 GLU B O 1
ATOM 1106 N N . VAL B 1 48 ? 0.318 17.141 7.262 1 98.94 48 VAL B N 1
ATOM 1107 C CA . VAL B 1 48 ? -1.041 16.844 6.828 1 98.94 48 VAL B CA 1
ATOM 1108 C C . VAL B 1 48 ? -1.961 18.016 7.137 1 98.94 48 VAL B C 1
ATOM 1110 O O . VAL B 1 48 ? -1.789 18.703 8.148 1 98.94 48 VAL B O 1
ATOM 1113 N N . GLN B 1 49 ? -2.906 18.203 6.297 1 98.88 49 GLN B N 1
ATOM 1114 C CA . GLN B 1 49 ? -3.842 19.312 6.395 1 98.88 49 GLN B CA 1
ATOM 1115 C C . GLN B 1 49 ? -5.246 18.891 5.977 1 98.88 49 GLN B C 1
ATOM 1117 O O . GLN B 1 49 ? -5.414 18.156 5.008 1 98.88 49 GLN B O 1
ATOM 1122 N N . GLY B 1 50 ? -6.281 19.344 6.695 1 98.56 50 GLY B N 1
ATOM 1123 C CA . GLY B 1 50 ? -7.676 19.062 6.387 1 98.56 50 GLY B CA 1
ATOM 1124 C C . GLY B 1 50 ? -8.641 19.625 7.41 1 98.56 50 GLY B C 1
ATOM 1125 O O . GLY B 1 50 ? -8.227 20.328 8.336 1 98.56 50 GLY B O 1
ATOM 1126 N N . LYS B 1 51 ? -9.867 19.375 7.137 1 98.31 51 LYS B N 1
ATOM 1127 C CA . LYS B 1 51 ? -10.867 19.719 8.148 1 98.31 51 LYS B CA 1
ATOM 1128 C C . LYS B 1 51 ? -10.695 18.859 9.398 1 98.31 51 LYS B C 1
ATOM 1130 O O . LYS B 1 51 ? -10.203 17.734 9.32 1 98.31 51 LYS B O 1
ATOM 1135 N N . PRO B 1 52 ? -11.07 19.344 10.508 1 97.81 52 PRO B N 1
ATOM 1136 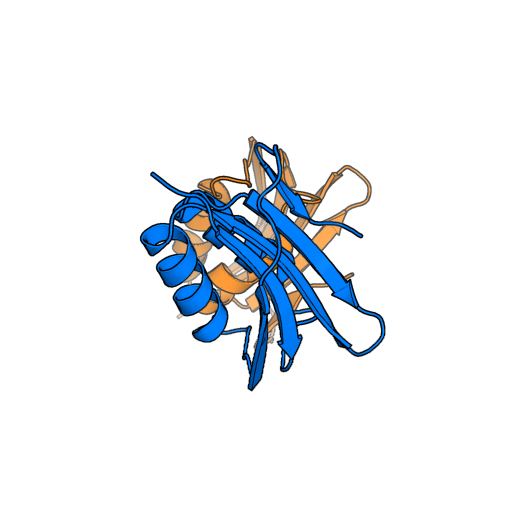C CA . PRO B 1 52 ? -10.812 18.656 11.773 1 97.81 52 PRO B CA 1
ATOM 1137 C C . PRO B 1 52 ? -11.297 17.203 11.766 1 97.81 52 PRO B C 1
ATOM 1139 O O . PRO B 1 52 ? -10.547 16.297 12.133 1 97.81 52 PRO B O 1
ATOM 1142 N N . ALA B 1 53 ? -12.453 16.953 11.344 1 98.06 53 ALA B N 1
ATOM 1143 C CA . ALA B 1 53 ? -13.008 15.594 11.359 1 98.06 53 ALA B CA 1
ATOM 1144 C C . ALA B 1 53 ? -12.258 14.68 10.406 1 98.06 53 ALA B C 1
ATOM 1146 O O . ALA B 1 53 ? -12.047 13.5 10.695 1 98.06 53 ALA B O 1
ATOM 1147 N N . GLN B 1 54 ? -11.891 15.234 9.273 1 98.12 54 GLN B N 1
ATOM 1148 C CA . GLN B 1 54 ? -11.156 14.477 8.266 1 98.12 54 GLN B CA 1
ATOM 1149 C C . GLN B 1 54 ? -9.758 14.117 8.758 1 98.12 54 GLN B C 1
ATOM 1151 O O . GLN B 1 54 ? -9.305 12.984 8.578 1 98.12 54 GLN B O 1
ATOM 1156 N N . LEU B 1 55 ? -9.148 15.078 9.352 1 98.25 55 LEU B N 1
ATOM 1157 C CA . LEU B 1 55 ? -7.809 14.844 9.867 1 98.25 55 LEU B CA 1
ATOM 1158 C C . LEU B 1 55 ? -7.836 13.844 11.023 1 98.25 55 LEU B C 1
ATOM 1160 O O . LEU B 1 55 ? -6.941 13.008 11.148 1 98.25 55 LEU B O 1
ATOM 1164 N N . ASP B 1 56 ? -8.828 13.984 11.844 1 98.06 56 ASP B N 1
ATOM 1165 C CA . ASP B 1 56 ? -8.977 13.031 12.938 1 98.06 56 ASP B CA 1
ATOM 1166 C C . ASP B 1 56 ? -9.133 11.602 12.406 1 98.06 56 ASP B C 1
ATOM 1168 O O . ASP B 1 56 ? -8.523 10.672 12.93 1 98.06 56 ASP B O 1
ATOM 1172 N N . ALA B 1 57 ? -9.938 11.438 11.438 1 98.69 57 ALA B N 1
ATOM 1173 C CA . ALA B 1 57 ? -10.133 10.125 10.828 1 98.69 57 ALA B CA 1
ATOM 1174 C C . ALA B 1 57 ? -8.836 9.609 10.211 1 98.69 57 ALA B C 1
ATOM 1176 O O . ALA B 1 57 ? -8.508 8.43 10.344 1 98.69 57 ALA B O 1
ATOM 1177 N N . PHE B 1 58 ? -8.109 10.484 9.531 1 98.88 58 PHE B N 1
ATOM 1178 C CA . PHE B 1 58 ? -6.816 10.141 8.945 1 98.88 58 PHE B CA 1
ATOM 1179 C C . PHE B 1 58 ? -5.848 9.656 10.016 1 98.88 58 PHE B C 1
ATOM 1181 O O . PHE B 1 58 ? -5.227 8.602 9.867 1 98.88 58 PHE B O 1
ATOM 1188 N N . LEU B 1 59 ? -5.762 10.406 11.078 1 98.81 59 LEU B N 1
ATOM 1189 C CA . LEU B 1 59 ? -4.816 10.094 12.141 1 98.81 59 LEU B CA 1
ATOM 1190 C C . LEU B 1 59 ? -5.176 8.773 12.82 1 98.81 59 LEU B C 1
ATOM 1192 O O . LEU B 1 59 ? -4.293 8 13.195 1 98.81 59 LEU B O 1
ATOM 1196 N N . LYS B 1 60 ? -6.457 8.531 12.984 1 98.81 60 LYS B N 1
ATOM 1197 C CA . LYS B 1 60 ? -6.902 7.266 13.555 1 98.81 60 LYS B CA 1
ATOM 1198 C C . LYS B 1 60 ? -6.504 6.094 12.664 1 98.81 60 LYS B C 1
ATOM 1200 O O . LYS B 1 60 ? -6.043 5.059 13.156 1 98.81 60 LYS B O 1
ATOM 1205 N N . ALA B 1 61 ? -6.684 6.258 11.391 1 98.69 61 ALA B N 1
ATOM 1206 C CA . ALA B 1 61 ? -6.309 5.215 10.438 1 98.69 61 ALA B CA 1
ATOM 1207 C C . ALA B 1 61 ? -4.809 4.938 10.492 1 98.69 61 ALA B C 1
ATOM 1209 O O . ALA B 1 61 ? -4.387 3.781 10.5 1 98.69 61 ALA B O 1
ATOM 1210 N N . ILE B 1 62 ? -4.016 6.016 10.508 1 98.88 62 ILE B N 1
ATOM 1211 C CA . ILE B 1 62 ? -2.562 5.887 10.562 1 98.88 62 ILE B CA 1
ATOM 1212 C C . ILE B 1 62 ? -2.15 5.168 11.844 1 98.88 62 ILE B C 1
ATOM 1214 O O . ILE B 1 62 ? -1.302 4.273 11.82 1 98.88 62 ILE B O 1
ATOM 1218 N N . TRP B 1 63 ? -2.766 5.523 12.93 1 98.81 63 TRP B N 1
ATOM 1219 C CA . TRP B 1 63 ? -2.453 4.918 14.219 1 98.81 63 TRP B CA 1
ATOM 1220 C C . TRP B 1 63 ? -2.795 3.43 14.211 1 98.81 63 TRP B C 1
ATOM 1222 O O . TRP B 1 63 ? -2.031 2.609 14.727 1 98.81 63 TRP B O 1
ATOM 1232 N N . GLN B 1 64 ? -3.889 3.098 13.672 1 98.31 64 GLN B N 1
ATOM 1233 C CA . GLN B 1 64 ? -4.332 1.708 13.633 1 98.31 64 GLN B CA 1
ATOM 1234 C C . GLN B 1 64 ? -3.402 0.854 12.781 1 98.31 64 GLN B C 1
ATOM 1236 O O . GLN B 1 64 ? -3.189 -0.325 13.07 1 98.31 64 GLN B O 1
ATOM 1241 N N . GLY B 1 65 ? -2.936 1.493 11.688 1 97.88 65 GLY B N 1
ATOM 1242 C CA . GLY B 1 65 ? -2.037 0.77 10.805 1 97.88 65 GLY B CA 1
ATOM 1243 C C . GLY B 1 65 ? -2.729 -0.334 10.023 1 97.88 65 GLY B C 1
ATOM 1244 O O . GLY B 1 65 ? -3.898 -0.206 9.664 1 97.88 65 GLY B O 1
ATOM 1245 N N . SER B 1 66 ? -1.925 -1.338 9.586 1 95.12 66 SER B N 1
ATOM 1246 C CA . SER B 1 66 ? -2.377 -2.521 8.867 1 95.12 66 SER B CA 1
ATOM 1247 C C . SER B 1 66 ? -1.655 -3.775 9.352 1 95.12 66 SER B C 1
ATOM 1249 O O . SER B 1 66 ? -0.95 -3.738 10.359 1 95.12 66 SER B O 1
ATOM 1251 N N . ARG B 1 67 ? -1.92 -4.863 8.648 1 92.88 67 ARG B N 1
ATOM 1252 C CA . ARG B 1 67 ? -1.25 -6.117 8.977 1 92.88 67 ARG B CA 1
ATOM 1253 C C . ARG B 1 67 ? 0.266 -5.949 8.961 1 92.88 67 ARG B C 1
ATOM 1255 O O . ARG B 1 67 ? 0.973 -6.574 9.75 1 92.88 67 ARG B O 1
ATOM 1262 N N . PHE B 1 68 ? 0.729 -5.062 8.156 1 95 68 PHE B N 1
ATOM 1263 C CA . PHE B 1 68 ? 2.164 -4.941 7.926 1 95 68 PHE B CA 1
ATOM 1264 C C . PHE B 1 68 ? 2.717 -3.693 8.609 1 95 68 PHE B C 1
ATOM 1266 O O . PHE B 1 68 ? 3.934 -3.52 8.695 1 95 68 PHE B O 1
ATOM 1273 N N . ILE B 1 69 ? 1.886 -2.834 9.055 1 97.69 69 ILE B N 1
ATOM 1274 C CA . ILE B 1 69 ? 2.27 -1.539 9.609 1 97.69 69 ILE B CA 1
ATOM 1275 C C . ILE B 1 69 ? 1.886 -1.473 11.086 1 97.69 69 ILE B C 1
ATOM 1277 O O . ILE B 1 69 ? 0.718 -1.656 11.438 1 97.69 69 ILE B O 1
ATOM 1281 N N . GLN B 1 70 ? 2.844 -1.243 11.914 1 98.62 70 GLN B N 1
ATOM 1282 C CA . GLN B 1 70 ? 2.643 -1.032 13.344 1 98.62 70 GLN B CA 1
ATOM 1283 C C . GLN B 1 70 ? 3.205 0.316 13.789 1 98.62 70 GLN B C 1
ATOM 1285 O O . GLN B 1 70 ? 4.395 0.583 13.617 1 98.62 70 GLN B O 1
ATOM 1290 N N . VAL B 1 71 ? 2.363 1.152 14.367 1 98.88 71 VAL B N 1
ATOM 1291 C CA . VAL B 1 71 ? 2.781 2.465 14.852 1 98.88 71 VAL B CA 1
ATOM 1292 C C . VAL B 1 71 ? 3.014 2.408 16.359 1 98.88 71 VAL B C 1
ATOM 1294 O O . VAL B 1 71 ? 2.117 2.033 17.125 1 98.88 71 VAL B O 1
ATOM 1297 N N . ASP B 1 72 ? 4.156 2.756 16.703 1 98.88 72 ASP B N 1
ATOM 1298 C CA . ASP B 1 72 ? 4.492 2.799 18.125 1 98.88 72 ASP B CA 1
ATOM 1299 C C . ASP B 1 72 ? 4.273 4.195 18.688 1 98.88 72 ASP B C 1
ATOM 1301 O O . ASP B 1 72 ? 3.859 4.344 19.844 1 98.88 72 ASP B O 1
ATOM 1305 N N . THR B 1 73 ? 4.688 5.176 17.922 1 98.81 73 THR B N 1
ATOM 1306 C CA . THR B 1 73 ? 4.469 6.551 18.359 1 98.81 73 THR B CA 1
ATOM 1307 C C . THR B 1 73 ? 4.023 7.414 17.172 1 98.81 73 THR B C 1
ATOM 1309 O O . THR B 1 73 ? 4.391 7.152 16.031 1 98.81 73 THR B O 1
ATOM 1312 N N . LEU B 1 74 ? 3.248 8.352 17.484 1 98.81 74 LEU B N 1
ATOM 1313 C CA . LEU B 1 74 ? 2.812 9.398 16.578 1 98.81 74 LEU B CA 1
ATOM 1314 C C . LEU B 1 74 ? 2.838 10.758 17.25 1 98.81 74 LEU B C 1
ATOM 1316 O O . LEU B 1 74 ? 1.899 11.117 17.969 1 98.81 74 LEU B O 1
ATOM 1320 N N . ASP B 1 75 ? 3.885 11.484 17 1 98.62 75 ASP B N 1
ATOM 1321 C CA . ASP B 1 75 ? 4.02 12.836 17.531 1 98.62 75 ASP B CA 1
ATOM 1322 C C . ASP B 1 75 ? 3.482 13.875 16.547 1 98.62 75 ASP B C 1
ATOM 1324 O O . ASP B 1 75 ? 3.727 13.773 15.336 1 98.62 75 ASP B O 1
ATOM 1328 N N . ARG B 1 76 ? 2.752 14.805 17.078 1 98.25 76 ARG B N 1
ATOM 1329 C CA . ARG B 1 76 ? 2.211 15.82 16.188 1 98.25 76 ARG B CA 1
ATOM 1330 C C . ARG B 1 76 ? 2.463 17.219 16.734 1 98.25 76 ARG B C 1
ATOM 1332 O O . ARG B 1 76 ? 2.428 17.438 17.953 1 98.25 76 ARG B O 1
ATOM 1339 N N . GLU B 1 77 ? 2.736 18.125 15.906 1 98.62 77 GLU B N 1
ATOM 1340 C CA . GLU B 1 77 ? 2.867 19.562 16.188 1 98.62 77 GLU B CA 1
ATOM 1341 C C . GLU B 1 77 ? 2.008 20.391 15.242 1 98.62 77 GLU B C 1
ATOM 1343 O O . GLU B 1 77 ? 2.029 20.172 14.023 1 98.62 77 GLU B O 1
ATOM 1348 N N . PRO B 1 78 ? 1.328 21.406 15.828 1 98.38 78 PRO B N 1
ATOM 1349 C CA . PRO B 1 78 ? 0.51 22.25 14.953 1 98.38 78 PRO B CA 1
ATOM 1350 C C . PRO B 1 78 ? 1.348 23.125 14.023 1 98.38 78 PRO B C 1
ATOM 1352 O O . PRO B 1 78 ? 2.418 23.594 14.414 1 98.38 78 PRO B O 1
ATOM 1355 N N . LEU B 1 79 ? 0.835 23.234 12.82 1 98.62 79 LEU B N 1
ATOM 1356 C CA . LEU B 1 79 ? 1.349 24.172 11.828 1 98.62 79 LEU B CA 1
ATOM 1357 C C . LEU B 1 79 ? 0.235 25.078 11.305 1 98.62 79 LEU B C 1
ATOM 1359 O O . LEU B 1 79 ? -0.947 24.75 11.445 1 98.62 79 LEU B O 1
ATOM 1363 N N . ASP B 1 80 ? 0.604 26.172 10.727 1 98.12 80 ASP B N 1
ATOM 1364 C CA . ASP B 1 80 ? -0.379 27 10.023 1 98.12 80 ASP B CA 1
ATOM 1365 C C . ASP B 1 80 ? -0.794 26.344 8.703 1 98.12 80 ASP B C 1
ATOM 1367 O O . ASP B 1 80 ? 0.056 25.891 7.934 1 98.12 80 ASP B O 1
ATOM 1371 N N . PRO B 1 81 ? -2.084 26.344 8.5 1 98.25 81 PRO B N 1
ATOM 1372 C CA . PRO B 1 81 ? -2.52 25.844 7.195 1 98.25 81 PRO B CA 1
ATOM 1373 C C . PRO B 1 81 ? -1.929 26.625 6.027 1 98.25 81 PRO B C 1
ATOM 1375 O O . PRO B 1 81 ? -1.625 27.812 6.172 1 98.25 81 PRO B O 1
ATOM 1378 N N . ILE B 1 82 ? -1.711 25.922 4.941 1 98.38 82 ILE B N 1
ATOM 1379 C CA . ILE B 1 82 ? -1.208 26.547 3.717 1 98.38 82 ILE B CA 1
ATOM 1380 C C . ILE B 1 82 ? -2.129 26.203 2.549 1 98.38 82 ILE B C 1
ATOM 1382 O O . ILE B 1 82 ? -3.033 25.375 2.688 1 98.38 82 ILE B O 1
ATOM 1386 N N . GLU B 1 83 ? -1.86 26.859 1.443 1 97.25 83 GLU B N 1
ATOM 1387 C CA . GLU B 1 83 ? -2.592 26.516 0.229 1 97.25 83 GLU B CA 1
ATOM 1388 C C . GLU B 1 83 ? -1.951 25.312 -0.478 1 97.25 83 GLU B C 1
ATOM 1390 O O . GLU B 1 83 ? -0.802 25.391 -0.918 1 97.25 83 GLU B O 1
ATOM 1395 N N . GLU B 1 84 ? -2.65 24.281 -0.512 1 97.62 84 GLU B N 1
ATOM 1396 C CA . GLU B 1 84 ? -2.254 23.078 -1.23 1 97.62 84 GLU B CA 1
ATOM 1397 C C . GLU B 1 84 ? -3.471 22.234 -1.612 1 97.62 84 GLU B C 1
ATOM 1399 O O . GLU B 1 84 ? -4.551 22.406 -1.038 1 97.62 84 GLU B O 1
ATOM 1404 N N . ARG B 1 85 ? -3.283 21.375 -2.541 1 96.12 85 ARG B N 1
ATOM 1405 C CA . ARG B 1 85 ? -4.465 20.734 -3.1 1 96.12 85 ARG B CA 1
ATOM 1406 C C . ARG B 1 85 ? -4.301 19.219 -3.127 1 96.12 85 ARG B C 1
ATOM 1408 O O . ARG B 1 85 ? -5.25 18.484 -3.434 1 96.12 85 ARG B O 1
ATOM 1415 N N . GLU B 1 86 ? -3.061 18.703 -2.803 1 97.75 86 GLU B N 1
ATOM 1416 C CA . GLU B 1 86 ? -2.846 17.266 -2.973 1 97.75 86 GLU B CA 1
ATOM 1417 C C . GLU B 1 86 ? -2.016 16.703 -1.826 1 97.75 86 GLU B C 1
ATOM 1419 O O . GLU B 1 86 ? -1.472 17.453 -1.012 1 97.75 86 GLU B O 1
ATOM 1424 N N . PHE B 1 87 ? -2.014 15.438 -1.653 1 98.56 87 PHE B N 1
ATOM 1425 C CA . PHE B 1 87 ? -1.093 14.672 -0.819 1 98.56 87 PHE B CA 1
ATOM 1426 C C . PHE B 1 87 ? -0.002 14.031 -1.666 1 98.56 87 PHE B C 1
ATOM 1428 O O . PHE B 1 87 ? -0.294 13.367 -2.664 1 98.56 87 PHE B O 1
ATOM 1435 N N . ARG B 1 88 ? 1.199 14.234 -1.278 1 97.75 88 ARG B N 1
ATOM 1436 C CA . ARG B 1 88 ? 2.299 13.758 -2.111 1 97.75 88 ARG B CA 1
ATOM 1437 C C . ARG B 1 88 ? 3.186 12.781 -1.344 1 97.75 88 ARG B C 1
ATOM 1439 O O . ARG B 1 88 ? 3.42 12.961 -0.147 1 97.75 88 ARG B O 1
ATOM 1446 N N . VAL B 1 89 ? 3.629 11.688 -2.033 1 97.5 89 VAL B N 1
ATOM 1447 C CA . VAL B 1 89 ? 4.684 10.82 -1.522 1 97.5 89 VAL B CA 1
ATOM 1448 C C . VAL B 1 89 ? 6.047 11.352 -1.964 1 97.5 89 VAL B C 1
ATOM 1450 O O . VAL B 1 89 ? 6.34 11.406 -3.16 1 97.5 89 VAL B O 1
ATOM 1453 N N . LEU B 1 90 ? 6.852 11.734 -1.009 1 96.19 90 LEU B N 1
ATOM 1454 C CA . LEU B 1 90 ? 8.164 12.305 -1.318 1 96.19 90 LEU B CA 1
ATOM 1455 C C . LEU B 1 90 ? 9.258 11.25 -1.173 1 96.19 90 LEU B C 1
ATOM 1457 O O . LEU B 1 90 ? 9.102 10.289 -0.409 1 96.19 90 LEU B O 1
ATOM 1461 N N . ASP B 1 91 ? 10.375 11.305 -1.884 1 87.62 91 ASP B N 1
ATOM 1462 C CA . ASP B 1 91 ? 11.508 10.391 -1.845 1 87.62 91 ASP B CA 1
ATOM 1463 C C . ASP B 1 91 ? 12.328 10.586 -0.57 1 87.62 91 ASP B C 1
ATOM 1465 O O . ASP B 1 91 ? 12.352 11.68 -0.005 1 87.62 91 ASP B O 1
#